Protein AF-E0XWI6-F1 (afdb_monomer)

Secondary structure (DSSP, 8-state):
----THHHHHHHHHHHHHHHTT-HHHHHHHHHHHHHH-TT-TTB-TTS-B---HHHHHHHHHHHHHTTTSS---PPPP---SPP--TTS--SSS----------

Nearest PDB structures (foldseek):
  4gcn-assembly2_B  TM=5.860E-01  e=4.452E+00  Caenorhabditis elegans

Organism: NCBI:txid710989

Solvent-accessible surface area (backbone atoms only — not comparable to full-atom values): 6886 Å² total; per-residue (Å²): 130,87,75,81,57,62,63,62,54,51,33,52,50,47,23,52,52,22,54,76,69,72,36,57,73,61,15,51,54,35,43,50,55,34,42,76,77,43,61,87,38,88,56,36,45,99,87,55,48,74,66,70,65,60,68,63,53,54,54,50,49,54,52,24,61,75,50,73,55,75,81,54,80,90,73,79,88,79,91,69,87,67,78,79,86,58,95,87,76,84,86,81,86,89,83,86,82,95,72,82,84,87,80,134

Foldseek 3Di:
DPPPCVVLLVLLVQLQVCVVVVNNVSNVVSLVVSCVPPVVDPQADPVSDGPHPVVVVVVVVVVCVVVVNPPDDDDDDDSDPDPDPDPPDPPDDPDDDPDDDDDD

Mean predicted aligned error: 15.03 Å

pLDDT: mean 73.77, std 18.69, range [38.97, 97.56]

Structure (mmCIF, N/CA/C/O backbone):
data_AF-E0XWI6-F1
#
_entry.id   AF-E0XWI6-F1
#
loop_
_atom_site.group_PDB
_atom_site.id
_atom_site.type_symbol
_atom_site.label_atom_id
_atom_site.label_alt_id
_atom_site.label_comp_id
_atom_site.label_asym_id
_atom_site.label_entity_id
_atom_site.label_seq_id
_atom_site.pdbx_PDB_ins_code
_atom_site.Cartn_x
_atom_site.Cartn_y
_atom_site.Cartn_z
_atom_site.occupancy
_atom_site.B_iso_or_equiv
_atom_site.auth_seq_id
_atom_site.auth_comp_id
_atom_site.auth_asym_id
_atom_site.auth_atom_id
_atom_site.pdbx_PDB_model_num
ATOM 1 N N . MET A 1 1 ? 25.363 -2.168 -10.439 1.00 39.19 1 MET A N 1
ATOM 2 C CA . MET A 1 1 ? 24.420 -1.256 -11.130 1.00 39.19 1 MET A CA 1
ATOM 3 C C . MET A 1 1 ? 23.292 -0.941 -10.156 1.00 39.19 1 MET A C 1
ATOM 5 O O . MET A 1 1 ? 22.809 -1.897 -9.560 1.00 39.19 1 MET A O 1
ATOM 9 N N . PRO A 1 2 ? 22.881 0.319 -9.932 1.00 46.66 2 PRO A N 1
ATOM 10 C CA . PRO A 1 2 ? 21.715 0.591 -9.099 1.00 46.66 2 PRO A CA 1
ATOM 11 C C . PRO A 1 2 ? 20.471 0.177 -9.891 1.00 46.66 2 PRO A C 1
ATOM 13 O O . PRO A 1 2 ? 20.112 0.829 -10.869 1.00 46.66 2 PRO A O 1
ATOM 16 N N . GLN A 1 3 ? 19.842 -0.942 -9.530 1.00 52.31 3 GLN A N 1
ATOM 17 C CA . GLN A 1 3 ? 18.492 -1.217 -10.014 1.00 52.31 3 GLN A CA 1
ATOM 18 C C . GLN A 1 3 ? 17.577 -0.221 -9.311 1.00 52.31 3 GLN A C 1
ATOM 20 O O . GLN A 1 3 ? 17.535 -0.159 -8.086 1.00 52.31 3 GLN A O 1
ATOM 25 N N . THR A 1 4 ? 16.929 0.643 -10.082 1.00 56.97 4 THR A N 1
ATOM 26 C CA . THR A 1 4 ? 16.065 1.689 -9.544 1.00 56.97 4 THR A CA 1
ATOM 27 C C . THR A 1 4 ? 14.795 1.031 -8.992 1.00 56.97 4 THR A C 1
ATOM 29 O O . THR A 1 4 ? 13.801 0.902 -9.704 1.00 56.97 4 THR A O 1
ATOM 32 N N . SER A 1 5 ? 14.814 0.588 -7.734 1.00 63.59 5 SER A N 1
ATOM 33 C CA . SER A 1 5 ? 13.681 -0.062 -7.044 1.00 63.59 5 SER A CA 1
ATOM 34 C C . SER A 1 5 ? 12.486 0.868 -6.771 1.00 63.59 5 SER A C 1
ATOM 36 O O . SER A 1 5 ? 11.605 0.535 -5.990 1.00 63.59 5 SER A O 1
ATOM 38 N N . ALA A 1 6 ? 12.388 2.010 -7.456 1.00 79.56 6 ALA A N 1
ATOM 39 C CA . ALA A 1 6 ? 11.343 3.003 -7.222 1.00 79.56 6 ALA A CA 1
ATOM 40 C C . ALA A 1 6 ? 9.920 2.436 -7.386 1.00 79.56 6 ALA A C 1
ATOM 42 O O . ALA A 1 6 ? 9.008 2.856 -6.682 1.00 79.56 6 ALA A O 1
ATOM 43 N N . VAL A 1 7 ? 9.722 1.476 -8.299 1.00 88.81 7 VAL A N 1
ATOM 44 C CA . VAL A 1 7 ? 8.411 0.844 -8.530 1.00 88.81 7 VAL A CA 1
ATOM 45 C C . VAL A 1 7 ? 7.972 -0.045 -7.355 1.00 88.81 7 VAL A C 1
ATOM 47 O O . VAL A 1 7 ? 6.886 0.200 -6.828 1.00 88.81 7 VAL A O 1
ATOM 50 N N . PRO A 1 8 ? 8.748 -1.059 -6.918 1.00 91.12 8 PRO A N 1
ATOM 51 C CA . PRO A 1 8 ? 8.356 -1.869 -5.767 1.00 91.12 8 PRO A CA 1
ATOM 52 C C .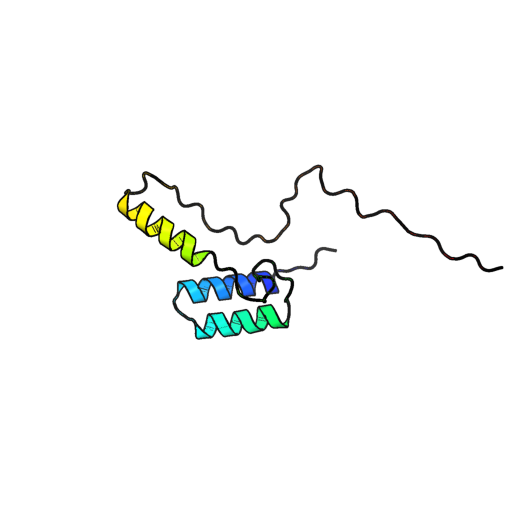 PRO A 1 8 ? 8.255 -1.069 -4.460 1.00 91.12 8 PRO A C 1
ATOM 54 O O . PRO A 1 8 ? 7.321 -1.303 -3.692 1.00 91.12 8 PRO A O 1
ATOM 57 N N . ASP A 1 9 ? 9.116 -0.067 -4.252 1.00 89.31 9 ASP A N 1
ATOM 58 C CA . ASP A 1 9 ? 9.028 0.816 -3.082 1.00 89.31 9 ASP A CA 1
ATOM 59 C C . ASP A 1 9 ? 7.705 1.607 -3.080 1.00 89.31 9 ASP A C 1
ATOM 61 O O . ASP A 1 9 ? 7.003 1.666 -2.068 1.00 89.31 9 ASP A O 1
ATOM 65 N N . ALA A 1 10 ? 7.304 2.163 -4.230 1.00 92.12 10 ALA A N 1
ATOM 66 C CA . ALA A 1 10 ? 6.031 2.873 -4.367 1.00 92.12 10 ALA A CA 1
ATOM 6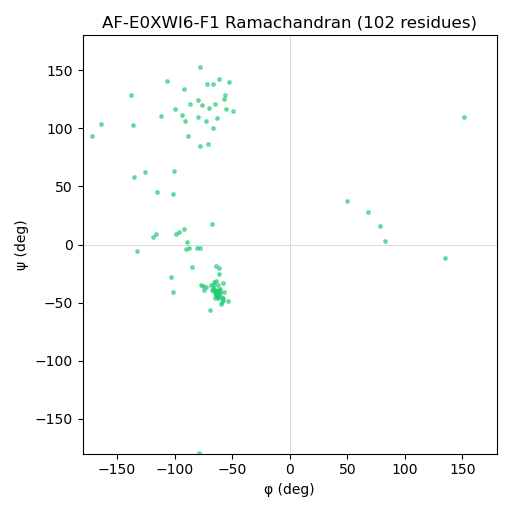7 C C . ALA A 1 10 ? 4.820 1.954 -4.143 1.00 92.12 10 ALA A C 1
ATOM 69 O O . ALA A 1 10 ? 3.850 2.361 -3.503 1.00 92.12 10 ALA A O 1
ATOM 70 N N . LEU A 1 11 ? 4.875 0.707 -4.626 1.00 94.50 11 LEU A N 1
ATOM 71 C CA . LEU A 1 11 ? 3.839 -0.295 -4.361 1.00 94.50 11 LEU A CA 1
ATOM 72 C C . LEU A 1 11 ? 3.693 -0.560 -2.859 1.00 94.50 11 LEU A C 1
ATOM 74 O O . LEU A 1 11 ? 2.572 -0.550 -2.357 1.00 94.50 11 LEU A O 1
ATOM 78 N N . ALA A 1 12 ? 4.799 -0.725 -2.131 1.00 92.75 12 ALA A N 1
ATOM 79 C CA . ALA A 1 12 ? 4.760 -0.911 -0.682 1.00 92.75 12 ALA A CA 1
ATOM 80 C C . ALA A 1 12 ? 4.162 0.306 0.048 1.00 92.75 12 ALA A C 1
ATOM 82 O O . ALA A 1 12 ? 3.331 0.142 0.942 1.00 92.75 12 ALA A O 1
ATOM 83 N N . VAL A 1 13 ? 4.511 1.528 -0.371 1.00 91.88 13 VAL A N 1
ATOM 84 C CA . VAL A 1 13 ? 3.909 2.759 0.169 1.00 91.88 13 VAL A CA 1
ATOM 85 C C . VAL A 1 13 ? 2.403 2.814 -0.099 1.00 91.88 13 VAL A C 1
ATOM 87 O O . VAL A 1 13 ? 1.650 3.204 0.790 1.00 91.88 13 VAL A O 1
ATOM 90 N N . MET A 1 14 ? 1.934 2.394 -1.279 1.00 94.31 14 MET A N 1
ATOM 91 C CA . MET A 1 14 ? 0.497 2.350 -1.582 1.00 94.31 14 MET A CA 1
ATOM 92 C C . MET A 1 14 ? -0.250 1.347 -0.702 1.00 94.31 14 MET A C 1
ATOM 94 O O . MET A 1 14 ? -1.276 1.710 -0.133 1.00 94.31 14 MET A O 1
ATOM 98 N N . VAL A 1 15 ? 0.273 0.124 -0.536 1.00 95.00 15 VAL A N 1
ATOM 99 C CA . VAL A 1 15 ? -0.310 -0.878 0.381 1.00 95.00 15 VAL A CA 1
ATOM 100 C C . VAL A 1 15 ? -0.462 -0.270 1.773 1.00 95.00 15 VAL A C 1
ATOM 102 O O . VAL A 1 15 ? -1.538 -0.293 2.365 1.00 95.00 15 VAL A O 1
ATOM 105 N N . GLN A 1 16 ? 0.606 0.363 2.252 1.00 91.25 16 GLN A N 1
ATOM 106 C CA . GLN A 1 16 ? 0.651 1.002 3.554 1.00 91.25 16 GLN A CA 1
ATOM 107 C C . GLN A 1 16 ? -0.360 2.161 3.678 1.00 91.25 16 GLN A C 1
ATOM 109 O O . GLN A 1 16 ? -1.097 2.252 4.662 1.00 91.25 16 GLN A O 1
ATOM 114 N N . ALA A 1 17 ? -0.437 3.046 2.687 1.00 92.06 17 ALA A N 1
ATOM 115 C CA . ALA A 1 17 ? -1.379 4.161 2.692 1.00 92.06 17 ALA A CA 1
ATOM 116 C C . ALA A 1 17 ? -2.838 3.681 2.683 1.00 92.06 17 ALA A C 1
ATOM 118 O O . ALA A 1 17 ? -3.663 4.213 3.423 1.00 92.06 17 ALA A O 1
ATOM 119 N N . TYR A 1 18 ? -3.159 2.653 1.894 1.00 94.88 18 TYR A N 1
ATOM 120 C CA . TYR A 1 18 ? -4.514 2.112 1.828 1.00 94.88 18 TYR A CA 1
ATOM 121 C C . TYR A 1 18 ? -4.942 1.429 3.127 1.00 94.88 18 TYR A C 1
ATOM 123 O O . TYR A 1 18 ? -6.067 1.660 3.564 1.00 94.88 18 TYR A O 1
ATOM 131 N N . LEU A 1 19 ? -4.048 0.694 3.797 1.00 90.31 19 LEU A N 1
ATOM 132 C CA . LEU A 1 19 ? -4.324 0.139 5.129 1.00 90.31 19 LEU A CA 1
ATOM 133 C C . LEU A 1 19 ? -4.614 1.243 6.159 1.00 90.31 19 LEU A C 1
ATOM 135 O O . LEU A 1 19 ? -5.551 1.130 6.943 1.00 90.31 19 LEU A O 1
ATOM 139 N N . LEU A 1 20 ? -3.858 2.347 6.127 1.00 86.75 20 LEU A N 1
ATOM 140 C CA . LEU A 1 20 ? -4.090 3.498 7.013 1.00 86.75 20 LEU A CA 1
ATOM 141 C C . LEU A 1 20 ? -5.439 4.185 6.764 1.00 86.75 20 LEU A C 1
ATOM 143 O O . LEU A 1 20 ? -6.031 4.735 7.689 1.00 86.75 20 LEU A O 1
ATOM 147 N N . LEU A 1 21 ? -5.915 4.163 5.519 1.00 91.19 21 LEU A N 1
ATOM 148 C CA . LEU A 1 21 ? -7.194 4.745 5.116 1.00 91.19 21 LEU A CA 1
ATOM 149 C C . LEU A 1 21 ? -8.379 3.773 5.274 1.00 91.19 21 LEU A C 1
ATOM 151 O O . LEU A 1 21 ? -9.509 4.171 4.997 1.00 91.19 21 LEU A O 1
ATOM 155 N N . GLY A 1 22 ? -8.147 2.521 5.692 1.00 89.38 22 GLY A N 1
ATOM 156 C CA . GLY A 1 22 ? -9.182 1.480 5.767 1.00 89.38 22 GLY A CA 1
ATOM 157 C C . GLY A 1 22 ? -9.703 1.031 4.396 1.00 89.38 22 GLY A C 1
ATOM 158 O O . GLY A 1 22 ? -10.866 0.665 4.255 1.00 89.38 22 GLY A O 1
ATOM 159 N N . MET A 1 23 ? -8.869 1.126 3.357 1.00 96.69 23 MET A N 1
ATOM 160 C CA . MET A 1 23 ? -9.200 0.777 1.972 1.00 96.69 23 MET A CA 1
ATOM 161 C C . MET A 1 23 ? -8.645 -0.607 1.610 1.00 96.69 23 MET A C 1
ATOM 163 O O . MET A 1 23 ? -7.791 -0.734 0.727 1.00 96.69 23 MET A O 1
ATOM 167 N N . ASP A 1 24 ? -9.129 -1.641 2.296 1.00 94.00 24 ASP A N 1
ATOM 168 C CA . ASP A 1 24 ? -8.551 -2.993 2.265 1.00 94.00 24 ASP A CA 1
ATOM 169 C C . ASP A 1 24 ? -8.466 -3.588 0.849 1.00 94.00 24 ASP A C 1
ATOM 171 O O . ASP A 1 24 ? -7.430 -4.126 0.465 1.00 94.00 24 ASP A O 1
ATOM 175 N N . ASP A 1 25 ? -9.494 -3.394 0.015 1.00 97.38 25 ASP A N 1
ATOM 176 C CA . ASP A 1 25 ? -9.508 -3.888 -1.371 1.00 97.38 25 ASP A CA 1
ATOM 177 C C . ASP A 1 25 ? -8.369 -3.308 -2.230 1.00 97.38 25 ASP A C 1
ATOM 179 O O . ASP A 1 25 ? -7.807 -3.987 -3.093 1.00 97.38 25 ASP A O 1
ATOM 183 N N . LEU A 1 26 ? -8.034 -2.027 -2.042 1.00 97.19 26 LEU A N 1
ATOM 184 C CA . LEU A 1 26 ? -6.948 -1.381 -2.786 1.00 97.19 26 LEU A CA 1
ATOM 185 C C . LEU A 1 26 ? -5.580 -1.782 -2.235 1.00 97.19 26 LEU A C 1
ATOM 187 O O . LEU A 1 26 ? -4.631 -1.941 -3.013 1.00 97.19 26 LEU A O 1
ATOM 191 N N . ALA A 1 27 ? -5.491 -1.969 -0.916 1.00 96.12 27 ALA A N 1
ATOM 192 C CA . ALA A 1 27 ? -4.305 -2.510 -0.273 1.00 96.12 27 ALA A CA 1
ATOM 193 C C . ALA A 1 27 ? -3.989 -3.908 -0.824 1.00 96.12 27 ALA A C 1
ATOM 195 O O . ALA A 1 27 ? -2.875 -4.134 -1.295 1.00 96.12 27 ALA A O 1
ATOM 196 N N . ASP A 1 28 ? -4.981 -4.800 -0.874 1.00 96.56 28 ASP A N 1
ATOM 197 C CA . ASP A 1 28 ? -4.814 -6.184 -1.329 1.00 96.56 28 ASP A CA 1
ATOM 198 C C . ASP A 1 28 ? -4.429 -6.280 -2.815 1.00 96.56 28 ASP A C 1
ATOM 200 O O . ASP A 1 28 ? -3.525 -7.028 -3.203 1.00 96.56 28 ASP A O 1
ATOM 204 N N . ARG A 1 29 ? -5.029 -5.442 -3.669 1.00 97.56 29 ARG A N 1
ATOM 205 C CA . ARG A 1 29 ? -4.644 -5.355 -5.090 1.00 97.56 29 ARG A CA 1
ATOM 206 C C . ARG A 1 29 ? -3.199 -4.903 -5.265 1.00 97.56 29 ARG A C 1
ATOM 208 O O . ARG A 1 29 ? -2.461 -5.484 -6.060 1.00 97.56 29 ARG A O 1
ATOM 215 N N . SER A 1 30 ? -2.789 -3.877 -4.522 1.00 96.25 30 SER A N 1
ATOM 216 C CA . SER A 1 30 ? -1.420 -3.353 -4.576 1.00 96.25 30 SER A CA 1
ATOM 217 C C . SER A 1 30 ? -0.416 -4.383 -4.050 1.00 96.25 30 SER A C 1
ATOM 219 O O . SER A 1 30 ? 0.638 -4.587 -4.655 1.00 96.25 30 SER A O 1
ATOM 221 N N . LEU A 1 31 ? -0.779 -5.093 -2.978 1.00 95.94 31 LEU A N 1
ATOM 222 C CA . LEU A 1 31 ? 0.020 -6.160 -2.384 1.00 95.94 31 LEU A CA 1
ATOM 223 C C . LEU A 1 31 ? 0.174 -7.338 -3.343 1.00 95.94 31 LEU A C 1
ATOM 225 O O . LEU A 1 31 ? 1.271 -7.865 -3.501 1.00 95.94 31 LEU A O 1
ATOM 229 N N . THR A 1 32 ? -0.898 -7.712 -4.037 1.00 97.38 32 THR A N 1
ATOM 230 C CA . THR A 1 32 ? -0.861 -8.763 -5.056 1.00 97.38 32 THR A CA 1
ATOM 231 C C . THR A 1 32 ? 0.152 -8.428 -6.148 1.00 97.38 32 THR A C 1
ATOM 233 O O . THR A 1 32 ? 1.005 -9.255 -6.462 1.00 97.38 32 THR A O 1
ATOM 236 N N . VAL A 1 33 ? 0.131 -7.200 -6.679 1.00 96.50 33 VAL A N 1
ATOM 237 C CA . VAL A 1 33 ? 1.103 -6.763 -7.696 1.00 96.50 33 VAL A CA 1
ATOM 238 C C . VAL A 1 33 ? 2.532 -6.788 -7.147 1.00 96.50 33 VAL A C 1
ATOM 240 O O . VAL A 1 33 ? 3.433 -7.277 -7.836 1.00 96.50 33 VAL A O 1
ATOM 243 N N . LEU A 1 34 ? 2.740 -6.304 -5.918 1.00 94.50 34 LEU A N 1
ATOM 244 C CA . LEU A 1 34 ? 4.044 -6.318 -5.257 1.00 94.50 34 LEU A CA 1
ATOM 245 C C . LEU A 1 34 ? 4.573 -7.748 -5.098 1.00 94.50 34 LEU A C 1
ATOM 247 O O . LEU A 1 34 ? 5.676 -8.038 -5.547 1.00 94.50 34 LEU A O 1
ATOM 251 N N . ARG A 1 35 ? 3.772 -8.659 -4.540 1.00 95.94 35 ARG A N 1
ATOM 252 C CA . ARG A 1 35 ? 4.150 -10.058 -4.294 1.00 95.94 35 ARG A CA 1
ATOM 253 C C . ARG A 1 35 ? 4.420 -10.825 -5.584 1.00 95.94 35 ARG A C 1
ATOM 255 O O . ARG A 1 35 ? 5.383 -11.581 -5.653 1.00 95.94 35 ARG A O 1
ATOM 262 N N . SER A 1 36 ? 3.596 -10.628 -6.613 1.00 95.62 36 SER A N 1
ATOM 263 C CA . SER A 1 36 ? 3.742 -11.347 -7.882 1.00 95.62 36 SER A CA 1
ATOM 264 C C . SER A 1 36 ? 5.001 -10.953 -8.655 1.00 95.62 36 SER A C 1
ATOM 266 O O . SER A 1 36 ? 5.587 -11.804 -9.318 1.00 95.62 36 SER A O 1
ATOM 268 N N . ASN A 1 37 ? 5.419 -9.686 -8.586 1.00 93.94 37 ASN A N 1
ATOM 269 C CA . ASN A 1 37 ? 6.541 -9.178 -9.386 1.00 93.94 37 ASN A CA 1
ATOM 270 C C . ASN A 1 37 ? 7.834 -9.016 -8.576 1.00 93.94 37 ASN A C 1
ATOM 272 O O . ASN A 1 37 ? 8.929 -9.115 -9.127 1.00 93.94 37 ASN A O 1
ATOM 276 N N . PHE A 1 38 ? 7.717 -8.779 -7.271 1.00 93.31 38 PHE A N 1
ATOM 277 C CA . PHE A 1 38 ? 8.825 -8.455 -6.376 1.00 93.31 38 PHE A CA 1
ATOM 278 C C . PHE A 1 38 ? 8.736 -9.254 -5.060 1.00 93.31 38 PHE A C 1
ATOM 280 O O . PHE A 1 38 ? 8.720 -8.667 -3.980 1.00 93.31 38 PHE A O 1
ATOM 287 N N . PRO A 1 39 ? 8.724 -10.600 -5.106 1.00 92.75 39 PRO A N 1
ATOM 288 C CA . PRO A 1 39 ? 8.555 -11.437 -3.913 1.00 92.75 39 PRO A CA 1
ATOM 289 C C . PRO A 1 39 ? 9.699 -11.311 -2.893 1.00 92.75 39 PRO A C 1
ATOM 291 O O . PRO A 1 39 ? 9.530 -11.673 -1.741 1.00 92.75 39 PRO A O 1
ATOM 294 N N . LYS A 1 40 ? 10.866 -10.793 -3.302 1.00 89.88 40 LYS A N 1
ATOM 295 C CA . LYS A 1 40 ? 12.028 -10.552 -2.425 1.00 89.88 40 LYS A CA 1
ATOM 296 C C . LYS A 1 40 ? 12.050 -9.138 -1.827 1.00 89.88 40 LYS A C 1
ATOM 298 O O . LYS A 1 40 ? 13.102 -8.674 -1.393 1.00 89.88 40 LYS A O 1
ATOM 303 N N . HIS A 1 41 ? 10.942 -8.403 -1.911 1.00 90.06 41 HIS A N 1
ATOM 304 C CA . HIS A 1 41 ? 10.882 -7.027 -1.438 1.00 90.06 41 HIS A CA 1
ATOM 305 C C . HIS A 1 41 ? 10.905 -6.962 0.103 1.00 90.06 41 HIS A C 1
ATOM 307 O O . HIS A 1 41 ? 10.175 -7.726 0.726 1.00 90.06 41 HIS A O 1
ATOM 313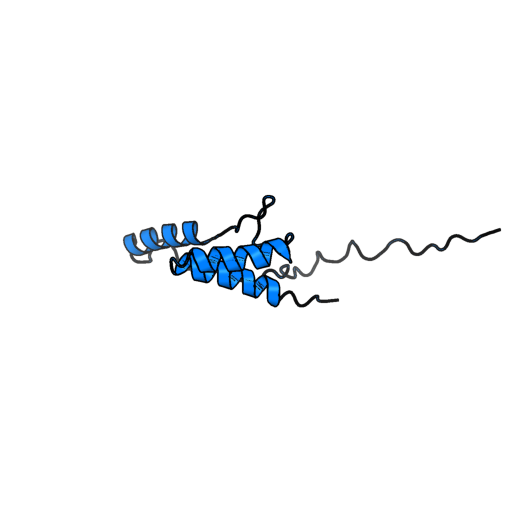 N N . PRO A 1 42 ? 11.644 -6.026 0.738 1.00 89.31 42 PRO A N 1
ATOM 314 C CA . PRO A 1 42 ? 11.786 -5.970 2.203 1.00 89.31 42 PRO A CA 1
ATOM 315 C C . PRO A 1 42 ? 10.489 -5.743 2.989 1.00 89.31 42 PRO A C 1
ATOM 317 O O . PRO A 1 42 ? 10.429 -6.020 4.181 1.00 89.31 42 PRO A O 1
ATOM 320 N N . ALA A 1 43 ? 9.451 -5.217 2.335 1.00 88.62 43 ALA A N 1
ATOM 321 C CA . ALA A 1 43 ? 8.133 -5.038 2.949 1.00 88.62 43 ALA A CA 1
ATOM 322 C C . ALA A 1 43 ? 7.302 -6.337 3.024 1.00 88.62 43 ALA A C 1
ATOM 324 O O . ALA A 1 43 ? 6.181 -6.303 3.532 1.00 88.62 43 ALA A O 1
ATOM 325 N N . LEU A 1 44 ? 7.812 -7.450 2.485 1.00 91.69 44 LEU A N 1
ATOM 326 C CA . LEU A 1 44 ? 7.178 -8.764 2.525 1.00 91.69 44 LEU A CA 1
ATOM 327 C C . LEU A 1 44 ? 7.911 -9.675 3.516 1.00 91.69 44 LEU A C 1
ATOM 329 O O . LEU A 1 44 ? 9.139 -9.648 3.588 1.00 91.69 44 LEU A O 1
ATOM 333 N N . ASP A 1 45 ? 7.158 -10.476 4.266 1.00 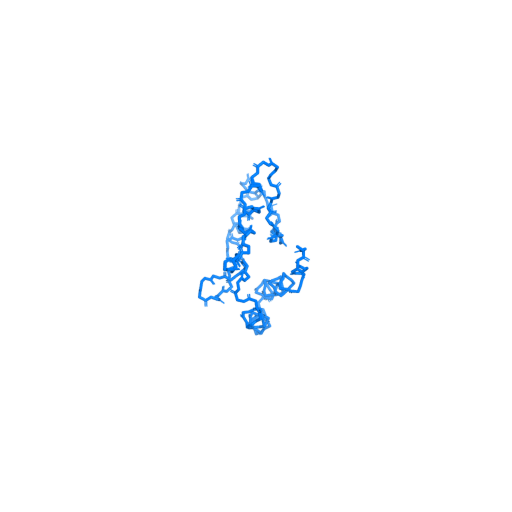90.50 45 ASP A N 1
ATOM 334 C CA . ASP A 1 45 ? 7.718 -11.576 5.053 1.00 90.50 45 ASP A CA 1
ATOM 335 C C . ASP A 1 45 ? 8.027 -12.807 4.174 1.00 90.50 45 ASP A C 1
ATOM 337 O O . ASP A 1 45 ? 7.825 -12.797 2.956 1.00 90.50 45 ASP A O 1
ATOM 341 N N . GLU A 1 46 ? 8.539 -13.876 4.789 1.00 88.00 46 GLU A N 1
ATOM 342 C CA . GLU A 1 46 ? 8.889 -15.122 4.089 1.00 88.00 46 GLU A CA 1
ATOM 343 C C . GLU A 1 46 ? 7.679 -15.803 3.424 1.00 88.00 46 GLU A C 1
ATOM 345 O O . GLU A 1 46 ? 7.838 -16.495 2.416 1.00 88.00 46 GLU A O 1
ATOM 350 N N . ASP A 1 47 ? 6.472 -15.551 3.936 1.00 88.56 47 ASP A N 1
ATOM 351 C CA . ASP A 1 47 ? 5.203 -16.063 3.414 1.00 88.56 47 ASP A CA 1
ATOM 352 C C . ASP A 1 47 ? 4.580 -15.119 2.359 1.00 88.56 47 ASP A C 1
ATOM 354 O O . ASP A 1 47 ? 3.561 -15.431 1.730 1.00 88.56 47 ASP A O 1
ATOM 358 N N . GLY A 1 48 ? 5.197 -13.957 2.118 1.00 87.81 48 GLY A N 1
ATOM 359 C CA . GLY A 1 48 ? 4.726 -12.933 1.194 1.00 87.81 48 GLY A CA 1
ATOM 360 C C . GLY A 1 48 ? 3.594 -12.060 1.743 1.00 87.81 48 GLY A C 1
ATOM 361 O O . GLY A 1 48 ? 2.921 -11.390 0.952 1.00 87.81 48 GLY A O 1
ATOM 362 N N . ASN A 1 49 ? 3.351 -12.058 3.054 1.00 91.56 49 ASN A N 1
ATOM 363 C CA . ASN A 1 49 ? 2.443 -11.107 3.688 1.00 91.56 49 ASN A CA 1
ATOM 364 C C . ASN A 1 49 ? 3.120 -9.747 3.842 1.00 91.56 49 ASN A C 1
ATOM 366 O O . ASN A 1 49 ? 4.340 -9.633 3.958 1.00 91.56 49 ASN A O 1
ATOM 370 N N . PHE A 1 50 ? 2.307 -8.695 3.866 1.00 91.19 50 PHE A N 1
ATOM 371 C CA . PHE A 1 50 ? 2.808 -7.345 4.065 1.00 91.19 50 PHE A CA 1
ATOM 372 C C . PHE A 1 50 ? 3.154 -7.105 5.537 1.00 91.19 50 PHE A C 1
ATOM 374 O O . PHE A 1 50 ? 2.276 -7.153 6.401 1.00 91.19 50 PHE A O 1
ATOM 381 N N . ASN A 1 51 ? 4.416 -6.783 5.821 1.00 85.69 51 ASN A N 1
ATOM 382 C CA . ASN A 1 51 ? 4.849 -6.396 7.159 1.00 85.69 51 ASN A CA 1
ATOM 383 C C . ASN A 1 51 ? 4.442 -4.939 7.438 1.00 85.69 51 ASN A C 1
ATOM 385 O O . ASN A 1 51 ? 5.197 -3.994 7.199 1.00 85.69 5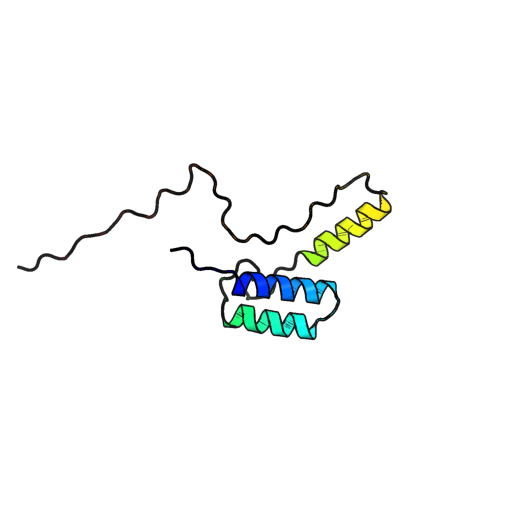1 ASN A O 1
ATOM 389 N N . SER A 1 52 ? 3.199 -4.747 7.887 1.00 69.00 52 SER A N 1
ATOM 390 C CA . SER A 1 52 ? 2.658 -3.420 8.169 1.00 69.00 52 SER A CA 1
ATOM 391 C C . SER A 1 52 ? 3.130 -2.888 9.522 1.00 69.00 52 SER A C 1
ATOM 393 O O . SER A 1 52 ? 2.866 -3.478 10.567 1.00 69.00 52 SER A O 1
ATOM 395 N N . GLN A 1 53 ? 3.737 -1.700 9.522 1.00 65.38 53 GLN A N 1
ATOM 396 C CA . GLN A 1 53 ? 4.107 -0.998 10.758 1.00 65.38 53 GLN A CA 1
ATOM 397 C C . GLN A 1 53 ? 2.921 -0.248 11.408 1.00 65.38 53 GLN A C 1
ATOM 399 O O . GLN A 1 53 ? 3.062 0.307 12.496 1.00 65.38 53 GLN A O 1
ATOM 404 N N . VAL A 1 54 ? 1.733 -0.246 10.782 1.00 54.84 54 VAL A N 1
ATOM 405 C CA . VAL A 1 54 ? 0.553 0.543 11.211 1.00 54.84 54 VAL A CA 1
ATOM 406 C C . VAL A 1 54 ? 0.107 0.225 12.615 1.00 54.84 54 VAL A C 1
ATOM 408 O O . VAL A 1 54 ? -0.182 1.145 13.373 1.00 54.84 54 VAL A O 1
ATOM 411 N N . GLY A 1 55 ? 0.024 -1.062 12.957 1.00 54.31 55 GLY A N 1
ATOM 412 C CA . GLY A 1 55 ? -0.530 -1.482 14.243 1.00 54.31 55 GLY A CA 1
ATOM 413 C C . GLY A 1 55 ? 0.278 -0.937 15.418 1.00 54.31 55 GLY A C 1
ATOM 414 O O . GLY A 1 55 ? -0.291 -0.453 16.391 1.00 54.31 55 GLY A O 1
ATOM 415 N N . GLN A 1 56 ? 1.604 -0.918 15.283 1.00 56.12 56 GLN A N 1
ATOM 416 C CA . GLN A 1 56 ? 2.515 -0.504 16.351 1.00 56.12 56 GLN A CA 1
ATOM 417 C C . GLN A 1 56 ? 2.526 1.023 16.539 1.00 56.12 56 GLN A C 1
ATOM 419 O O . GLN A 1 56 ? 2.601 1.511 17.666 1.00 56.12 56 GLN A O 1
ATOM 424 N N . GLU A 1 57 ? 2.403 1.790 15.452 1.00 57.78 57 GLU A N 1
ATOM 425 C CA . GLU A 1 57 ? 2.362 3.260 15.492 1.00 57.78 57 GLU A CA 1
ATOM 426 C C . GLU A 1 57 ? 1.011 3.786 16.006 1.00 57.78 57 GLU A C 1
ATOM 428 O O . GLU A 1 57 ? 0.960 4.745 16.780 1.00 57.78 57 GLU A O 1
ATOM 433 N N . GLN A 1 58 ? -0.099 3.145 15.619 1.00 59.84 58 GLN A N 1
ATOM 434 C CA . GLN A 1 58 ? -1.433 3.470 16.137 1.00 59.84 58 GLN A CA 1
ATOM 435 C C . GLN A 1 58 ? -1.503 3.223 17.647 1.00 59.84 58 GLN A C 1
ATOM 437 O O . GLN A 1 58 ? -2.052 4.052 18.378 1.00 59.84 58 GLN A O 1
ATOM 442 N N . GLU A 1 59 ? -0.892 2.131 18.125 1.00 60.34 59 GLU A N 1
ATOM 443 C CA . GLU A 1 59 ? -0.829 1.837 19.554 1.00 60.34 59 GLU A CA 1
ATOM 444 C C . GLU A 1 59 ? -0.023 2.877 20.349 1.00 60.34 59 GLU A C 1
ATOM 446 O O . GLU A 1 59 ? -0.462 3.401 21.375 1.00 60.34 59 GLU A O 1
ATOM 451 N N . ARG A 1 60 ? 1.136 3.276 19.826 1.00 62.28 60 ARG A N 1
ATOM 452 C CA . ARG A 1 60 ? 1.932 4.357 20.421 1.00 62.28 60 ARG A CA 1
ATOM 453 C C . ARG A 1 60 ? 1.223 5.705 20.347 1.00 62.28 60 ARG A C 1
ATOM 455 O O . ARG A 1 60 ? 1.308 6.493 21.285 1.00 62.28 60 ARG A O 1
ATOM 462 N N . SER A 1 61 ? 0.462 5.963 19.286 1.00 66.94 61 SER A N 1
ATOM 463 C CA . SER A 1 61 ? -0.267 7.219 19.091 1.00 66.94 61 SER A CA 1
ATOM 464 C C . SER A 1 61 ? -1.388 7.434 20.113 1.00 66.94 61 SER A C 1
ATOM 466 O O . SER A 1 61 ? -1.579 8.569 20.562 1.00 66.94 61 SER A O 1
ATOM 468 N N . TRP A 1 62 ? -2.124 6.392 20.526 1.00 72.38 62 TRP A N 1
ATOM 469 C CA . TRP A 1 62 ? -3.134 6.546 21.585 1.00 72.38 62 TRP A CA 1
ATOM 470 C C . TRP A 1 62 ? -2.500 6.734 22.968 1.00 72.38 62 TRP A C 1
ATOM 472 O O . TRP A 1 62 ? -2.980 7.561 23.744 1.00 72.38 62 TRP A O 1
ATOM 482 N N . LEU A 1 63 ? -1.384 6.056 23.252 1.00 74.62 63 LEU A N 1
ATOM 483 C CA . LEU A 1 63 ? -0.594 6.259 24.473 1.00 74.62 63 LEU A CA 1
ATOM 484 C C . LEU A 1 63 ? 0.010 7.667 24.533 1.00 74.62 63 LEU A C 1
ATOM 486 O O . LEU A 1 63 ? -0.013 8.323 25.577 1.00 74.62 63 LEU A O 1
ATOM 490 N N . ASN A 1 64 ? 0.501 8.166 23.402 1.00 76.12 64 ASN A N 1
ATOM 491 C CA . ASN A 1 64 ? 1.057 9.506 23.294 1.00 76.12 64 ASN A CA 1
ATOM 492 C C . ASN A 1 64 ? -0.018 10.585 23.509 1.00 76.12 64 ASN A C 1
ATOM 494 O O . ASN A 1 64 ? 0.208 11.571 24.211 1.00 76.12 64 ASN A O 1
ATOM 498 N N . LYS A 1 65 ? -1.232 10.365 22.982 1.00 77.12 65 LYS A N 1
ATOM 499 C CA . LYS A 1 65 ? -2.396 11.222 23.263 1.00 77.12 65 LYS A CA 1
ATOM 500 C C . LYS A 1 65 ? -2.796 11.186 24.740 1.00 77.12 65 LYS A C 1
ATOM 502 O O . LYS A 1 65 ? -3.066 12.239 25.309 1.00 77.12 65 LYS A O 1
ATOM 507 N N . ALA A 1 66 ? -2.804 10.009 25.368 1.00 82.50 66 ALA A N 1
ATOM 508 C CA . ALA A 1 66 ? -3.137 9.857 26.787 1.00 82.50 66 ALA A CA 1
ATOM 509 C C . ALA A 1 66 ? -2.107 10.527 27.714 1.00 82.50 66 ALA A C 1
ATOM 511 O O . ALA A 1 66 ? -2.465 11.041 28.771 1.00 82.50 66 ALA A O 1
ATOM 512 N N . THR A 1 67 ? -0.837 10.555 27.303 1.00 82.12 67 THR A N 1
ATOM 513 C CA . THR A 1 67 ? 0.276 11.160 28.057 1.00 82.12 67 THR A CA 1
ATOM 514 C C . THR A 1 67 ? 0.607 12.591 27.619 1.00 82.12 67 THR A C 1
ATOM 516 O O . THR A 1 67 ? 1.626 13.140 28.036 1.00 82.12 67 THR A O 1
ATOM 519 N N . LEU A 1 68 ? -0.256 13.213 26.799 1.00 82.06 68 LEU A N 1
ATOM 520 C CA . LEU A 1 68 ? -0.109 14.578 26.274 1.00 82.06 68 LEU A CA 1
ATOM 521 C C . LEU A 1 68 ? 1.268 14.865 25.643 1.00 82.06 68 LEU A C 1
ATOM 523 O O . LEU A 1 68 ? 1.801 15.964 25.790 1.00 82.06 68 LEU A O 1
ATOM 527 N N . GLY A 1 69 ? 1.865 13.900 24.942 1.00 73.00 69 GLY A N 1
ATOM 528 C CA . GLY A 1 69 ? 3.145 14.130 24.263 1.00 73.00 69 GLY A CA 1
ATOM 529 C C . GLY A 1 69 ? 4.391 13.997 25.142 1.00 73.00 69 GLY A C 1
ATOM 530 O O . GLY A 1 69 ? 5.490 14.271 24.665 1.00 73.00 69 GLY A O 1
ATOM 531 N N . LEU A 1 70 ? 4.253 13.633 26.422 1.00 77.88 70 LEU A N 1
ATOM 532 C CA . LEU A 1 70 ? 5.372 13.658 27.375 1.00 77.88 70 LEU A CA 1
ATOM 533 C C . LEU A 1 70 ? 6.246 12.399 27.343 1.00 77.88 70 LEU A C 1
ATOM 535 O O . LEU A 1 70 ? 7.375 12.441 27.828 1.00 77.88 70 LEU A O 1
ATOM 539 N N . VAL A 1 71 ? 5.734 11.291 26.801 1.00 74.31 71 VAL A N 1
ATOM 540 C CA . VAL A 1 71 ? 6.408 9.985 26.861 1.00 74.31 71 VAL A CA 1
ATOM 541 C C . VAL A 1 71 ? 7.123 9.631 25.564 1.00 74.31 71 VAL A C 1
ATOM 543 O O . VAL A 1 71 ? 8.239 9.125 25.636 1.00 74.31 71 VAL A O 1
ATOM 546 N N . ASP A 1 72 ? 6.533 9.909 24.397 1.00 64.69 72 ASP A N 1
ATOM 547 C CA . ASP A 1 72 ? 7.130 9.501 23.124 1.00 64.69 72 ASP A CA 1
ATOM 548 C C . ASP A 1 72 ? 7.031 10.596 22.053 1.00 64.69 72 ASP A C 1
ATOM 550 O O . ASP A 1 72 ? 5.971 11.174 21.793 1.00 64.69 72 ASP A O 1
ATOM 554 N N . ARG A 1 73 ? 8.171 10.909 21.435 1.00 60.50 73 ARG A N 1
ATOM 555 C CA . ARG A 1 73 ? 8.264 11.902 20.362 1.00 60.50 73 ARG A CA 1
ATOM 556 C C . ARG A 1 73 ? 8.143 11.154 19.041 1.00 60.50 73 ARG A C 1
ATOM 558 O O . ARG A 1 73 ? 9.045 10.415 18.680 1.00 60.50 73 ARG A O 1
ATOM 565 N N . TYR A 1 74 ? 7.028 11.368 18.343 1.00 56.41 74 TYR A N 1
ATOM 566 C CA . TYR A 1 74 ? 6.722 10.765 17.043 1.00 56.41 74 TYR A CA 1
ATOM 567 C C . TYR A 1 74 ? 7.888 10.927 16.055 1.00 56.41 74 TYR A C 1
ATOM 569 O O . TYR A 1 74 ? 8.218 12.047 15.656 1.00 56.41 74 TYR A O 1
ATOM 577 N N . GLU A 1 75 ? 8.495 9.811 15.657 1.00 60.59 75 GLU A N 1
ATOM 578 C CA . GLU A 1 75 ? 9.498 9.751 14.598 1.00 60.59 75 GLU A CA 1
ATOM 579 C C . GLU A 1 75 ? 8.784 9.260 13.329 1.00 60.59 75 GLU A C 1
ATOM 581 O O . GLU A 1 75 ? 8.2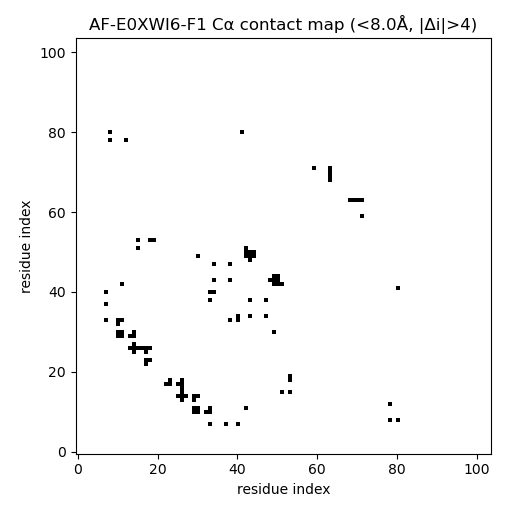39 8.157 13.331 1.00 60.59 75 GLU A O 1
ATOM 586 N N . PRO A 1 76 ? 8.706 10.060 12.253 1.00 57.97 76 PRO A N 1
ATOM 587 C CA . PRO A 1 76 ? 7.929 9.679 11.082 1.00 57.97 76 PRO A CA 1
ATOM 588 C C . PRO A 1 76 ? 8.477 8.388 10.449 1.00 57.97 76 PRO A C 1
ATOM 590 O O . PRO A 1 76 ? 9.702 8.221 10.373 1.00 57.97 76 PRO A O 1
ATOM 593 N N . PRO A 1 77 ? 7.603 7.499 9.939 1.00 59.69 77 PRO A N 1
ATOM 594 C CA . PRO A 1 77 ? 8.036 6.267 9.293 1.00 59.69 77 PRO A CA 1
ATOM 595 C C . PRO A 1 77 ? 8.975 6.581 8.121 1.00 59.69 77 PRO A C 1
ATOM 597 O O . PRO A 1 77 ? 8.650 7.368 7.228 1.00 59.69 77 PRO A O 1
ATOM 600 N N . LYS A 1 78 ? 10.171 5.981 8.135 1.00 61.19 78 LYS A N 1
ATOM 601 C CA . LYS A 1 78 ? 11.154 6.090 7.048 1.00 61.19 78 LYS A CA 1
ATOM 602 C C . LYS A 1 78 ? 10.859 5.015 6.005 1.00 61.19 78 LYS A C 1
ATOM 604 O O . LYS A 1 78 ? 10.906 3.830 6.312 1.00 61.19 78 LYS A O 1
ATOM 609 N N . PHE A 1 79 ? 10.592 5.435 4.771 1.00 62.25 79 PHE A N 1
ATOM 610 C CA . PHE A 1 79 ? 10.314 4.553 3.630 1.00 62.25 79 PHE A CA 1
ATOM 611 C C . PHE A 1 79 ? 11.541 4.400 2.715 1.00 62.25 79 PHE A C 1
ATOM 613 O O . PHE A 1 79 ? 11.429 4.528 1.499 1.00 62.25 79 PHE A O 1
ATOM 620 N N . ASP A 1 80 ? 12.730 4.209 3.290 1.00 63.28 80 ASP A N 1
ATOM 621 C CA . ASP A 1 80 ? 13.963 3.997 2.525 1.00 63.28 80 ASP A CA 1
ATOM 622 C C . ASP A 1 80 ? 14.459 2.565 2.734 1.00 63.28 80 ASP A C 1
ATOM 624 O O . ASP A 1 80 ? 14.902 2.212 3.825 1.00 63.28 80 ASP A O 1
ATOM 628 N N . ASN A 1 81 ? 14.374 1.749 1.682 1.00 64.50 81 ASN A N 1
ATOM 629 C CA . ASN A 1 81 ? 14.840 0.360 1.678 1.00 64.50 81 ASN A CA 1
ATOM 630 C C . ASN A 1 81 ? 16.312 0.234 1.263 1.00 64.50 81 ASN A C 1
ATOM 632 O O . ASN A 1 81 ? 16.833 -0.878 1.135 1.00 64.50 81 ASN A O 1
ATOM 636 N N . ARG A 1 82 ? 16.998 1.352 0.997 1.00 68.44 82 ARG A N 1
ATOM 637 C CA . ARG A 1 82 ? 18.422 1.311 0.678 1.00 68.44 82 ARG A CA 1
ATOM 638 C C . ARG A 1 82 ? 19.191 0.854 1.916 1.00 68.44 82 ARG A C 1
ATOM 640 O O . ARG A 1 82 ? 18.902 1.327 3.017 1.00 68.44 82 ARG A O 1
ATOM 647 N N . PRO A 1 83 ? 20.198 -0.022 1.757 1.00 61.28 83 PRO A N 1
ATOM 648 C CA . PRO A 1 83 ? 21.101 -0.305 2.856 1.00 61.28 83 PRO A CA 1
ATOM 649 C C . PRO A 1 83 ? 21.707 1.022 3.312 1.00 61.28 83 PRO A C 1
ATOM 651 O O . PRO A 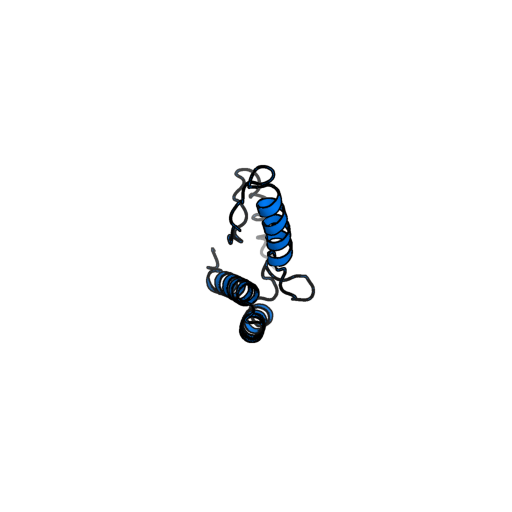1 83 ? 22.195 1.806 2.490 1.00 61.28 83 PRO A O 1
ATOM 654 N N . VAL A 1 84 ? 21.641 1.289 4.618 1.00 58.78 84 VAL A N 1
ATOM 655 C CA . VAL A 1 84 ? 22.349 2.422 5.212 1.00 58.78 84 VAL A CA 1
ATOM 656 C C . VAL A 1 84 ? 23.809 2.247 4.827 1.00 58.78 84 VAL A C 1
ATOM 658 O O . VAL A 1 84 ? 24.430 1.245 5.173 1.00 58.78 84 VAL A O 1
ATOM 661 N N . PHE A 1 85 ? 24.347 3.187 4.056 1.00 60.94 85 PHE A N 1
ATOM 662 C CA . PHE A 1 85 ? 25.761 3.168 3.730 1.00 60.94 85 PHE A CA 1
ATOM 663 C C . PHE A 1 85 ? 26.539 3.416 5.024 1.00 60.94 85 PHE A C 1
ATOM 665 O O . PHE A 1 85 ? 26.628 4.549 5.496 1.00 60.94 85 PHE A O 1
ATOM 672 N N . VAL A 1 86 ? 27.059 2.340 5.614 1.00 62.94 86 VAL A N 1
ATOM 673 C CA . VAL A 1 86 ? 27.994 2.394 6.735 1.00 62.94 86 VAL A CA 1
ATOM 674 C C . VAL A 1 86 ? 29.397 2.412 6.120 1.00 62.94 86 VAL A C 1
ATOM 676 O O . VAL A 1 86 ? 29.826 1.398 5.558 1.00 62.94 86 VAL A O 1
ATOM 679 N N . PRO A 1 87 ? 30.113 3.551 6.124 1.00 51.59 87 PRO A N 1
ATOM 680 C CA . PRO A 1 87 ? 31.466 3.595 5.586 1.00 51.59 87 PRO A CA 1
ATOM 681 C C . PRO A 1 87 ? 32.361 2.664 6.416 1.00 51.59 87 PRO A C 1
ATOM 683 O O . PRO A 1 87 ? 32.653 2.953 7.572 1.00 51.59 87 PRO A O 1
ATOM 686 N N . GLY A 1 88 ? 32.765 1.535 5.825 1.00 60.50 88 GLY A N 1
ATOM 687 C CA . GLY A 1 88 ? 33.634 0.536 6.460 1.00 60.50 88 GLY A CA 1
ATOM 688 C C . GLY A 1 88 ? 33.213 -0.929 6.288 1.00 60.50 88 GLY A C 1
ATOM 689 O O . GLY A 1 88 ? 34.027 -1.803 6.570 1.00 60.50 88 GLY A O 1
ATOM 690 N N . GLU A 1 89 ? 32.000 -1.219 5.798 1.00 59.50 89 GLU A N 1
ATOM 691 C CA . GLU A 1 89 ? 31.460 -2.600 5.791 1.00 59.50 89 GLU A CA 1
ATOM 692 C C . GLU A 1 89 ? 31.140 -3.176 4.393 1.00 59.50 89 GLU A C 1
ATOM 694 O O . GLU A 1 89 ? 30.612 -4.277 4.279 1.00 59.50 89 GLU A O 1
ATOM 699 N N . GLY A 1 90 ? 31.488 -2.472 3.310 1.00 53.12 90 GLY A N 1
ATOM 700 C CA . GLY A 1 90 ? 31.056 -2.806 1.942 1.00 53.12 90 GLY A CA 1
ATOM 701 C C . GLY A 1 90 ? 32.030 -3.583 1.045 1.00 53.12 90 GLY A C 1
ATOM 702 O O . GLY A 1 90 ? 31.756 -3.696 -0.145 1.00 53.12 90 GLY A O 1
ATOM 703 N N . GLU A 1 91 ? 33.157 -4.097 1.544 1.00 55.41 91 GLU A N 1
ATOM 704 C CA . GLU A 1 91 ? 34.239 -4.586 0.668 1.00 55.41 91 GLU A CA 1
ATOM 705 C C . GLU A 1 91 ? 34.665 -6.031 0.957 1.00 55.41 91 GLU A C 1
ATOM 707 O O . GLU A 1 91 ? 35.805 -6.278 1.353 1.00 55.41 91 GLU A O 1
ATOM 712 N N . LYS A 1 92 ? 33.762 -7.012 0.790 1.00 50.09 92 LYS A N 1
ATOM 713 C CA . LYS A 1 92 ? 34.155 -8.439 0.856 1.00 50.09 92 LYS A CA 1
ATOM 714 C C . LYS A 1 92 ? 33.653 -9.376 -0.243 1.00 50.09 92 LYS A C 1
ATOM 716 O O . LYS A 1 92 ? 34.184 -10.479 -0.321 1.00 50.09 92 LYS A O 1
ATOM 721 N N . ASP A 1 93 ? 32.794 -8.939 -1.165 1.00 48.28 93 ASP A N 1
ATOM 722 C CA . ASP A 1 93 ? 32.174 -9.885 -2.116 1.00 48.28 93 ASP A CA 1
ATOM 723 C C . ASP A 1 93 ? 32.540 -9.662 -3.596 1.00 48.28 93 ASP A C 1
ATOM 725 O O . ASP A 1 93 ? 31.992 -10.317 -4.478 1.00 48.28 93 ASP A O 1
ATOM 729 N N . ALA A 1 94 ? 33.502 -8.784 -3.901 1.00 48.44 94 ALA A N 1
ATOM 730 C CA . ALA A 1 94 ? 33.902 -8.459 -5.278 1.00 48.44 94 ALA A CA 1
ATOM 731 C C . ALA A 1 94 ? 35.347 -8.874 -5.621 1.00 48.44 94 ALA A C 1
ATOM 733 O O . ALA A 1 94 ? 36.107 -8.098 -6.200 1.00 48.44 94 ALA A O 1
ATOM 734 N N . SER A 1 95 ? 35.767 -10.091 -5.257 1.00 52.47 95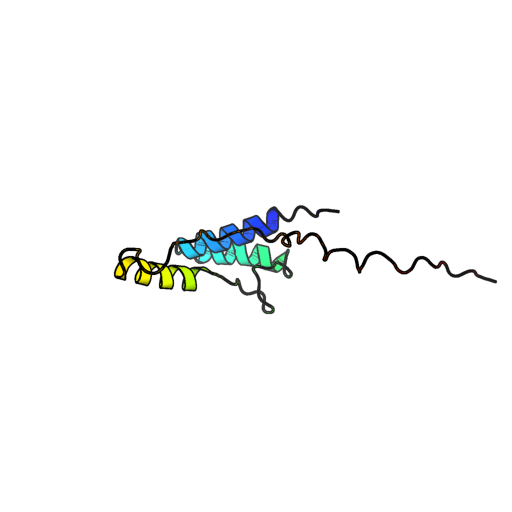 SER A N 1
ATOM 735 C CA . SER A 1 95 ? 36.991 -10.699 -5.812 1.00 52.47 95 SER A CA 1
ATOM 736 C C . SER A 1 95 ? 37.054 -12.205 -5.570 1.00 52.47 95 SER A C 1
ATOM 738 O O . SER A 1 95 ? 37.365 -12.636 -4.461 1.00 52.47 95 SER A O 1
ATOM 740 N N . ARG A 1 96 ? 36.770 -12.973 -6.632 1.00 43.78 96 ARG A N 1
ATOM 741 C CA . ARG A 1 96 ? 37.079 -14.392 -6.943 1.00 43.78 96 ARG A CA 1
ATOM 742 C C . ARG A 1 96 ? 35.937 -14.840 -7.863 1.00 43.78 96 ARG A C 1
ATOM 744 O O . ARG A 1 96 ? 34.799 -14.874 -7.426 1.00 43.78 96 ARG A O 1
ATOM 751 N N . ASP A 1 97 ? 36.125 -15.092 -9.148 1.00 41.94 97 ASP A N 1
ATOM 752 C CA . ASP A 1 97 ? 37.047 -16.081 -9.693 1.00 41.94 97 ASP 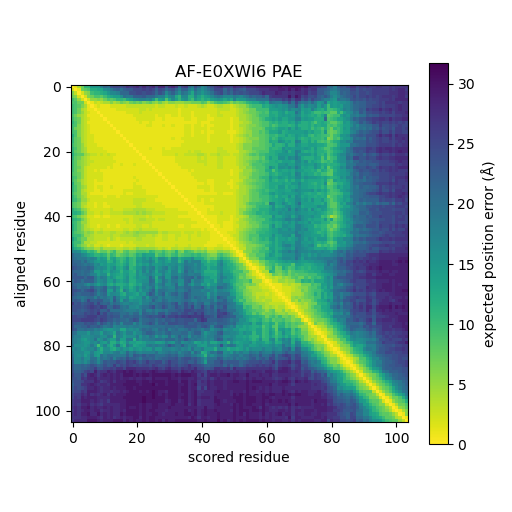A CA 1
ATOM 753 C C . ASP A 1 97 ? 37.097 -15.909 -11.225 1.00 41.94 97 ASP A C 1
ATOM 755 O O . ASP A 1 97 ? 36.266 -16.451 -11.947 1.00 41.94 97 ASP A O 1
ATOM 759 N N . ASP A 1 98 ? 38.052 -15.119 -11.723 1.00 48.81 98 ASP A N 1
ATOM 760 C CA . ASP A 1 98 ? 38.474 -15.180 -13.124 1.00 48.81 98 ASP A CA 1
ATOM 761 C C . ASP A 1 98 ? 39.583 -16.237 -13.229 1.00 48.81 98 ASP A C 1
ATOM 763 O O . ASP A 1 98 ? 40.767 -15.954 -13.022 1.00 48.81 98 ASP A O 1
ATOM 767 N N . ARG A 1 99 ? 39.210 -17.479 -13.542 1.00 40.31 99 ARG A N 1
ATOM 768 C CA . ARG A 1 99 ? 40.119 -18.445 -14.170 1.00 40.31 99 ARG A CA 1
ATOM 769 C C . ARG A 1 99 ? 39.408 -19.190 -15.287 1.00 40.31 99 ARG A C 1
ATOM 771 O O . ARG A 1 99 ? 38.656 -20.134 -15.063 1.00 40.31 99 ARG A O 1
ATOM 778 N N . GLU A 1 100 ? 39.721 -18.778 -16.510 1.00 42.62 100 GLU A N 1
ATOM 779 C CA . GLU A 1 100 ? 39.523 -19.580 -17.712 1.00 42.62 100 GLU A CA 1
ATOM 780 C C . GLU A 1 100 ? 40.180 -20.970 -17.561 1.00 42.62 100 GLU A C 1
ATOM 782 O O . GLU A 1 100 ? 41.303 -21.074 -17.054 1.00 42.62 100 GLU A O 1
ATOM 787 N N . PRO A 1 101 ? 39.544 -22.055 -18.035 1.00 45.59 101 PRO A N 1
ATOM 788 C CA . PRO A 1 101 ? 40.200 -23.350 -18.132 1.00 45.59 101 PRO A CA 1
ATOM 789 C C . PRO A 1 101 ? 41.097 -23.397 -19.381 1.00 45.59 101 PRO A C 1
ATOM 791 O O . PRO A 1 101 ? 40.607 -23.476 -20.508 1.00 45.59 101 PRO A O 1
ATOM 794 N N . ASN A 1 102 ? 42.420 -23.398 -19.184 1.00 38.97 102 ASN A N 1
ATOM 795 C CA . ASN A 1 102 ? 43.379 -23.714 -20.245 1.00 38.97 102 ASN A CA 1
ATOM 796 C C . ASN A 1 102 ? 43.209 -25.185 -20.681 1.00 38.97 102 ASN A C 1
ATOM 798 O O . ASN A 1 102 ? 43.331 -26.102 -19.864 1.00 38.97 102 ASN A O 1
ATOM 802 N N . LYS A 1 103 ? 42.904 -25.397 -21.966 1.00 39.88 103 LYS A N 1
ATOM 803 C CA . LYS A 1 103 ? 42.870 -26.706 -22.626 1.00 39.88 103 LYS A CA 1
ATOM 804 C C . LYS A 1 103 ? 44.231 -27.010 -23.262 1.00 39.88 103 LYS A C 1
ATOM 806 O O . LYS A 1 103 ? 44.681 -26.236 -24.097 1.00 39.88 103 LYS A O 1
ATOM 811 N N . SER A 1 104 ? 44.672 -28.250 -23.013 1.00 44.34 104 SER A N 1
ATOM 812 C CA . SER A 1 104 ? 45.735 -29.042 -23.675 1.00 44.34 104 SER A CA 1
ATOM 813 C C . SER A 1 104 ? 47.178 -28.738 -23.287 1.00 44.34 104 SER A C 1
ATOM 815 O O . SER A 1 104 ? 47.654 -27.612 -23.523 1.00 44.34 104 SER A O 1
#

Sequence (104 aa):
MPQTSAVPDALAVMVQAYLLLGMDDLADRSLTVLRSNFPKHPALDEDGNFNSQVGQEQERSWLNKATLGLVDRYEPPKFDNRPVFVPGEGEKDASRDDREPNKS

Radius of gyration: 20.41 Å; Cα contacts (8 Å, |Δi|>4): 55; chains: 1; bounding box: 55×44×52 Å

InterPro domains:
  IPR011990 Tetratricopeptide-like helical domain superfamily [G3DSA:1.25.40.10] (1-62)